Protein AF-A0A401U1T7-F1 (afdb_monomer_lite)

Structure (mmCIF, N/CA/C/O backbone):
data_AF-A0A401U1T7-F1
#
_entry.id   AF-A0A401U1T7-F1
#
loop_
_atom_site.group_PDB
_atom_site.id
_atom_site.type_symbol
_atom_site.label_atom_id
_atom_site.label_alt_id
_atom_site.label_comp_id
_atom_site.label_asym_id
_atom_site.label_entity_id
_atom_site.label_seq_id
_atom_site.pdbx_PDB_ins_code
_atom_site.Cartn_x
_atom_site.Cartn_y
_atom_site.Cartn_z
_atom_site.occupancy
_atom_site.B_iso_or_equiv
_atom_site.auth_seq_id
_atom_site.auth_comp_id
_atom_site.auth_asym_id
_atom_site.auth_atom_id
_atom_site.pdbx_PDB_model_num
ATOM 1 N N . ALA A 1 1 ? 11.554 -4.736 -46.447 1.00 39.72 1 ALA A N 1
ATOM 2 C CA . ALA A 1 1 ? 10.749 -5.007 -45.242 1.00 39.72 1 ALA A CA 1
ATOM 3 C C . ALA A 1 1 ? 10.686 -3.721 -44.433 1.00 39.72 1 ALA A C 1
ATOM 5 O O . ALA A 1 1 ? 11.718 -3.276 -43.951 1.00 39.72 1 ALA A O 1
ATOM 6 N N . SER A 1 2 ? 9.529 -3.062 -44.383 1.00 42.03 2 SER A N 1
ATOM 7 C CA . SER A 1 2 ? 9.304 -1.910 -43.506 1.00 42.03 2 SER A CA 1
ATOM 8 C C . SER A 1 2 ? 9.340 -2.408 -42.063 1.00 42.03 2 SER A C 1
ATOM 10 O O . SER A 1 2 ? 8.419 -3.098 -41.628 1.00 42.03 2 SER A O 1
ATOM 12 N N . GLY A 1 3 ? 10.445 -2.162 -41.360 1.00 44.44 3 GLY A N 1
ATOM 13 C CA . GLY A 1 3 ? 10.590 -2.550 -39.961 1.00 44.44 3 GLY A CA 1
ATOM 14 C C . GLY A 1 3 ? 9.550 -1.814 -39.127 1.00 44.44 3 GLY A C 1
ATOM 15 O O . GLY A 1 3 ? 9.583 -0.589 -39.051 1.00 44.44 3 GLY A O 1
ATOM 16 N N . SER A 1 4 ? 8.612 -2.551 -38.535 1.00 55.97 4 SER A N 1
ATOM 17 C CA . SER A 1 4 ? 7.766 -2.005 -37.479 1.00 55.97 4 SER A CA 1
ATOM 18 C C . SER A 1 4 ? 8.691 -1.542 -36.360 1.00 55.97 4 SER A C 1
ATOM 20 O O . SER A 1 4 ? 9.417 -2.358 -35.794 1.00 55.97 4 SER A O 1
ATOM 22 N N . VAL A 1 5 ? 8.701 -0.245 -36.053 1.00 54.03 5 VAL A N 1
ATOM 23 C CA . VAL A 1 5 ? 9.356 0.246 -34.840 1.00 54.03 5 VAL A CA 1
ATOM 24 C C . VAL A 1 5 ? 8.596 -0.389 -33.680 1.00 54.03 5 VAL A C 1
ATOM 26 O O . VAL A 1 5 ? 7.386 -0.203 -33.570 1.00 54.03 5 VAL A O 1
ATOM 29 N N . ALA A 1 6 ? 9.257 -1.215 -32.870 1.00 60.66 6 ALA A N 1
ATOM 30 C CA . ALA A 1 6 ? 8.616 -1.747 -31.678 1.00 60.66 6 ALA A CA 1
ATOM 31 C C . ALA A 1 6 ? 8.280 -0.569 -30.754 1.00 60.66 6 ALA A C 1
ATOM 33 O O . ALA A 1 6 ? 9.171 0.196 -30.381 1.00 60.66 6 ALA A O 1
ATOM 34 N N . CYS A 1 7 ? 7.003 -0.399 -30.404 1.00 68.38 7 CYS A N 1
ATOM 35 C CA . CYS A 1 7 ? 6.614 0.557 -29.374 1.00 68.38 7 CYS A CA 1
ATOM 36 C C . CYS A 1 7 ? 7.277 0.147 -28.053 1.00 68.38 7 CYS A C 1
ATOM 38 O O . CYS A 1 7 ? 7.037 -0.946 -27.540 1.00 68.38 7 CYS A O 1
ATOM 40 N N . GLN A 1 8 ? 8.129 1.020 -27.519 1.00 78.19 8 GLN A N 1
ATOM 41 C CA . GLN A 1 8 ? 8.752 0.849 -26.212 1.00 78.19 8 GLN A CA 1
ATOM 42 C C . GLN A 1 8 ? 7.917 1.586 -25.170 1.00 78.19 8 GLN A C 1
ATOM 44 O O . GLN A 1 8 ? 7.867 2.815 -25.154 1.00 78.19 8 GLN A O 1
ATOM 49 N N . THR A 1 9 ? 7.231 0.831 -24.319 1.00 83.00 9 THR A N 1
ATOM 50 C CA . THR A 1 9 ? 6.434 1.390 -23.225 1.00 83.00 9 THR A CA 1
ATOM 51 C C . THR A 1 9 ? 7.321 1.682 -22.019 1.00 83.00 9 THR A C 1
ATOM 53 O O . THR A 1 9 ? 8.221 0.911 -21.686 1.00 83.00 9 THR A O 1
ATOM 56 N N . ALA A 1 10 ? 7.048 2.786 -21.334 1.00 87.94 10 ALA A N 1
ATOM 57 C CA . ALA A 1 10 ? 7.596 3.064 -20.017 1.00 87.94 10 ALA A CA 1
ATOM 58 C C . ALA A 1 10 ? 6.481 3.576 -19.101 1.00 87.94 10 ALA A C 1
ATOM 60 O O . ALA A 1 10 ? 5.597 4.305 -19.552 1.00 87.94 10 ALA A O 1
ATOM 61 N N . ALA A 1 11 ? 6.539 3.213 -17.824 1.00 87.56 11 ALA A N 1
ATOM 62 C CA . ALA A 1 11 ? 5.667 3.742 -16.781 1.00 87.56 11 ALA A CA 1
ATOM 63 C C . ALA A 1 11 ? 6.527 4.178 -15.597 1.00 87.56 11 ALA A C 1
ATOM 65 O O . ALA A 1 11 ? 7.455 3.470 -15.204 1.00 87.56 11 ALA A O 1
ATOM 66 N N . TRP A 1 12 ? 6.244 5.356 -15.049 1.00 87.88 12 TRP A N 1
ATOM 67 C CA . TRP A 1 12 ? 7.051 5.990 -14.012 1.00 87.88 12 TRP A CA 1
ATOM 68 C C . TRP A 1 12 ? 6.165 6.666 -12.968 1.00 87.88 12 TRP A C 1
ATOM 70 O O . TRP A 1 12 ? 5.019 7.022 -13.242 1.00 87.88 12 TRP A O 1
ATOM 80 N N . VAL A 1 13 ? 6.701 6.841 -11.759 1.00 88.19 13 VAL A N 1
ATOM 81 C CA . VAL A 1 13 ? 6.004 7.549 -10.683 1.00 88.19 13 VAL A CA 1
ATOM 82 C C . VAL A 1 13 ? 6.068 9.047 -10.945 1.00 88.19 13 VAL A C 1
ATOM 84 O O . VAL A 1 13 ? 7.151 9.629 -10.996 1.00 88.19 13 VAL A O 1
ATOM 87 N N . ASN A 1 14 ? 4.909 9.693 -11.042 1.00 89.06 14 ASN A N 1
ATOM 88 C CA . ASN A 1 14 ? 4.842 11.146 -11.004 1.00 89.06 14 ASN A CA 1
ATOM 89 C C . ASN A 1 14 ? 4.906 11.630 -9.546 1.00 89.06 14 ASN A C 1
ATOM 91 O O . ASN A 1 14 ? 3.898 11.696 -8.846 1.00 89.06 14 ASN A O 1
ATOM 95 N N . TYR A 1 15 ? 6.108 11.971 -9.079 1.00 84.62 15 TYR A N 1
ATOM 96 C CA . TYR A 1 15 ? 6.330 12.419 -7.699 1.00 84.62 15 TYR A CA 1
ATOM 97 C C . TYR A 1 15 ? 5.539 13.681 -7.333 1.00 84.62 15 TYR A C 1
ATOM 99 O O . TYR A 1 15 ? 5.177 13.857 -6.174 1.00 84.62 15 TYR A O 1
ATOM 107 N N . ALA A 1 16 ? 5.233 14.543 -8.309 1.00 86.19 16 ALA A N 1
ATOM 108 C CA . ALA A 1 16 ? 4.499 15.784 -8.072 1.00 86.19 16 ALA A CA 1
ATOM 109 C C . ALA A 1 16 ? 3.016 15.556 -7.729 1.00 86.19 16 ALA A C 1
ATOM 111 O O . ALA A 1 16 ? 2.350 16.481 -7.272 1.00 86.19 16 ALA A O 1
ATOM 112 N N . THR A 1 17 ? 2.495 14.344 -7.942 1.00 82.38 17 THR A N 1
ATOM 113 C CA . THR A 1 17 ? 1.103 13.977 -7.638 1.00 82.38 17 THR A CA 1
ATOM 114 C C . THR A 1 17 ? 0.973 13.083 -6.405 1.00 82.38 17 THR A C 1
ATOM 116 O O . THR A 1 17 ? -0.106 12.558 -6.140 1.00 82.38 17 THR A O 1
ATOM 119 N N . PHE A 1 18 ? 2.055 12.882 -5.649 1.00 85.50 18 PHE A N 1
ATOM 120 C CA . PHE A 1 18 ? 2.010 12.184 -4.369 1.00 85.50 18 PHE A CA 1
ATOM 121 C C . PHE A 1 18 ? 1.842 13.202 -3.237 1.00 85.50 18 PHE A C 1
ATOM 123 O O . PHE A 1 18 ? 2.781 13.913 -2.889 1.00 85.50 18 PHE A O 1
ATOM 130 N N . PHE A 1 19 ? 0.632 13.293 -2.684 1.00 80.31 19 PHE A N 1
ATOM 131 C CA . PHE A 1 19 ? 0.277 14.364 -1.746 1.00 80.31 19 PHE A CA 1
ATOM 132 C C . PHE A 1 19 ? 0.271 13.941 -0.274 1.00 80.31 19 PHE A C 1
ATOM 134 O O . PHE A 1 19 ? 0.503 14.779 0.594 1.00 80.31 19 PHE A O 1
ATOM 141 N N . GLN A 1 20 ? -0.006 12.669 0.025 1.00 79.88 20 GLN A N 1
ATOM 142 C CA . GLN A 1 20 ? -0.175 12.193 1.399 1.00 79.88 20 GLN A CA 1
ATOM 143 C C . GLN A 1 20 ? 0.165 10.707 1.551 1.00 79.88 20 GLN A C 1
ATOM 145 O O . GLN A 1 20 ? 0.158 9.958 0.576 1.00 79.88 20 GLN A O 1
ATOM 150 N N . GLY A 1 21 ? 0.424 10.294 2.795 1.00 88.81 21 GLY A N 1
ATOM 151 C CA . GLY A 1 21 ? 0.787 8.923 3.151 1.00 88.81 21 GLY A CA 1
ATOM 152 C C . GLY A 1 21 ? 2.289 8.647 3.066 1.00 88.81 21 GLY A C 1
ATOM 153 O O . GLY A 1 21 ? 3.116 9.555 2.965 1.00 88.81 21 GLY A O 1
ATOM 154 N N . PHE A 1 22 ? 2.646 7.367 3.127 1.00 94.38 22 PHE A N 1
ATOM 155 C C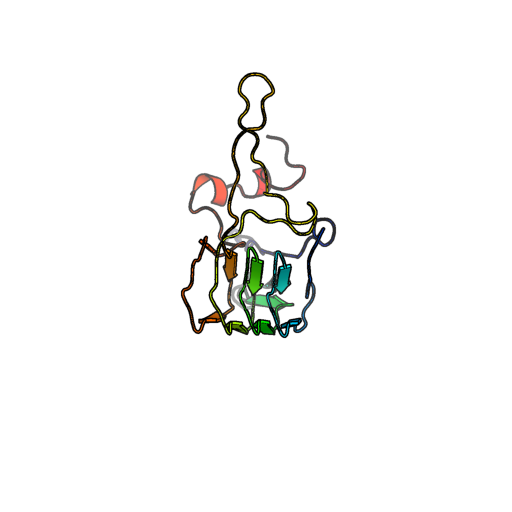A . PHE A 1 22 ? 4.033 6.903 3.070 1.00 94.38 22 PHE A CA 1
ATOM 156 C C . PHE A 1 22 ? 4.357 6.354 1.681 1.00 94.38 22 PHE A C 1
ATOM 158 O O . PHE A 1 22 ? 3.639 5.499 1.175 1.00 94.38 22 PHE A O 1
ATOM 165 N N . GLY A 1 23 ? 5.440 6.818 1.057 1.00 93.50 23 GLY A N 1
ATOM 166 C CA . GLY A 1 23 ? 5.802 6.425 -0.306 1.00 93.50 23 GLY A CA 1
ATOM 167 C C . GLY A 1 23 ? 7.214 5.851 -0.408 1.00 93.50 23 GLY A C 1
ATOM 168 O O . GLY A 1 23 ? 8.184 6.565 -0.168 1.00 93.50 23 GLY A O 1
ATOM 169 N N . ALA A 1 24 ? 7.347 4.599 -0.851 1.00 94.06 24 ALA A N 1
ATOM 170 C CA . ALA A 1 24 ? 8.613 4.000 -1.287 1.00 94.06 24 ALA A CA 1
ATOM 171 C C . ALA A 1 24 ? 8.790 4.186 -2.809 1.00 94.06 24 ALA A C 1
ATOM 173 O O . ALA A 1 24 ? 8.962 3.237 -3.570 1.00 94.06 24 ALA A O 1
ATOM 174 N N . LEU A 1 25 ? 8.703 5.439 -3.266 1.00 90.44 25 LEU A N 1
ATOM 175 C CA . LEU A 1 25 ? 8.459 5.838 -4.664 1.00 90.44 25 LEU A CA 1
ATOM 176 C C . LEU A 1 25 ? 9.639 5.628 -5.639 1.00 90.44 25 LEU A C 1
ATOM 178 O O . LEU A 1 25 ? 9.579 6.026 -6.801 1.00 90.44 25 LEU A O 1
ATOM 182 N N . GLY A 1 26 ? 10.732 5.042 -5.168 1.00 87.62 26 GLY A N 1
ATOM 183 C CA . GLY A 1 26 ? 11.867 4.596 -5.981 1.00 87.62 26 GLY A CA 1
ATOM 184 C C . GLY A 1 26 ? 12.392 3.233 -5.536 1.00 87.62 26 GLY A C 1
ATOM 185 O O . GLY A 1 26 ? 13.458 2.813 -5.977 1.00 87.62 26 GLY A O 1
ATOM 186 N N . GLY A 1 27 ? 11.657 2.553 -4.652 1.00 90.00 27 GLY A N 1
ATOM 187 C CA . GLY A 1 27 ? 12.105 1.360 -3.950 1.00 90.00 27 GLY A CA 1
ATOM 188 C C . GLY A 1 27 ? 12.235 1.582 -2.444 1.00 90.00 27 GLY A C 1
ATOM 189 O O . GLY A 1 27 ? 12.477 2.697 -1.981 1.00 90.00 27 GLY A O 1
ATOM 190 N N . GLY A 1 28 ? 12.098 0.501 -1.681 1.00 95.19 28 GLY A N 1
ATOM 191 C CA . GLY A 1 28 ? 12.276 0.490 -0.228 1.00 95.19 28 GLY A CA 1
ATOM 192 C C . GLY A 1 28 ? 11.110 -0.176 0.492 1.00 95.19 28 GLY A C 1
ATOM 193 O O . GLY A 1 28 ? 10.062 -0.419 -0.090 1.00 95.19 28 GLY A O 1
ATOM 194 N N . ASN A 1 29 ? 11.295 -0.494 1.770 1.00 97.62 29 ASN A N 1
ATOM 195 C CA . ASN A 1 29 ? 10.270 -1.171 2.562 1.00 97.62 29 ASN A CA 1
ATOM 196 C C . ASN A 1 29 ? 9.521 -0.171 3.442 1.00 97.62 29 ASN A C 1
ATOM 198 O O . ASN A 1 29 ? 10.117 0.782 3.944 1.00 97.62 29 ASN A O 1
ATOM 202 N N . ILE A 1 30 ? 8.241 -0.438 3.691 1.00 98.06 30 ILE A N 1
ATOM 203 C CA . ILE A 1 30 ? 7.428 0.322 4.643 1.00 98.06 30 ILE A CA 1
ATOM 204 C C . ILE A 1 30 ? 7.022 -0.610 5.781 1.00 98.06 30 ILE A C 1
ATOM 206 O O . ILE A 1 30 ? 6.458 -1.681 5.553 1.00 98.06 30 ILE A O 1
ATOM 210 N N . ALA A 1 31 ? 7.296 -0.188 7.014 1.00 98.12 31 ALA A N 1
ATOM 211 C CA . ALA A 1 31 ? 6.844 -0.861 8.223 1.00 98.12 31 ALA A CA 1
ATOM 212 C C . ALA A 1 31 ? 5.937 0.078 9.027 1.00 98.12 31 ALA A C 1
ATOM 214 O O . ALA A 1 31 ? 6.360 1.150 9.452 1.00 98.12 31 ALA A O 1
ATOM 215 N N . LEU A 1 32 ? 4.693 -0.343 9.232 1.00 96.88 32 LEU A N 1
ATOM 216 C CA . LEU A 1 32 ? 3.655 0.361 9.977 1.00 96.88 32 LEU A CA 1
ATOM 217 C C . LEU A 1 32 ? 3.264 -0.497 11.176 1.00 96.88 32 LEU A C 1
ATOM 219 O O . LEU A 1 32 ? 2.869 -1.652 11.015 1.00 96.88 32 LEU A O 1
ATOM 223 N N . SER A 1 33 ? 3.382 0.052 12.380 1.00 97.69 33 SER A N 1
ATOM 224 C CA . SER A 1 33 ? 3.057 -0.664 13.612 1.00 97.69 33 SER A CA 1
ATOM 225 C C . SER A 1 33 ? 2.339 0.257 14.586 1.00 97.69 33 SER A C 1
ATOM 227 O O . SER A 1 33 ? 2.839 1.336 14.899 1.00 97.69 33 SER A O 1
ATOM 229 N N . ALA A 1 34 ? 1.186 -0.183 15.080 1.00 97.56 34 ALA A N 1
ATOM 230 C CA . ALA A 1 34 ? 0.440 0.483 16.137 1.00 97.56 34 ALA A CA 1
ATOM 231 C C . ALA A 1 34 ? 0.006 -0.543 17.189 1.00 97.56 34 ALA A C 1
ATOM 233 O O . ALA A 1 34 ? -0.479 -1.622 16.853 1.00 97.56 34 ALA A O 1
ATOM 234 N N . GLY A 1 35 ? 0.148 -0.198 18.473 1.00 97.88 35 GLY A N 1
ATOM 235 C CA . GLY A 1 35 ? -0.346 -1.038 19.574 1.00 97.88 35 GLY A CA 1
ATOM 236 C C . GLY A 1 35 ? -1.876 -1.061 19.688 1.00 97.88 35 GLY A C 1
ATOM 237 O O . GLY A 1 35 ? -2.431 -1.995 20.258 1.00 97.88 35 GLY A O 1
ATOM 238 N N . ALA A 1 36 ? -2.543 -0.055 19.122 1.00 96.38 36 ALA A N 1
ATOM 239 C CA . ALA A 1 36 ? -3.993 0.073 19.048 1.00 96.38 36 ALA A CA 1
ATOM 240 C C . ALA A 1 36 ? -4.435 0.062 17.572 1.00 96.38 36 ALA A C 1
ATOM 242 O O . ALA A 1 36 ? -3.941 -0.755 16.790 1.00 96.38 36 ALA A O 1
ATOM 243 N N . ASP A 1 37 ? -5.357 0.945 17.201 1.00 95.69 37 ASP A N 1
ATOM 244 C CA . ASP A 1 37 ? -5.908 1.025 15.854 1.00 95.69 37 ASP A CA 1
ATOM 245 C C . ASP A 1 37 ? -4.955 1.751 14.886 1.00 95.69 37 ASP A C 1
ATOM 247 O O . ASP A 1 37 ? -4.250 2.689 15.266 1.00 95.69 37 ASP A O 1
ATOM 251 N N . ILE A 1 38 ? -4.964 1.337 13.617 1.00 95.00 38 ILE A N 1
ATOM 252 C CA . ILE A 1 38 ? -4.454 2.129 12.488 1.00 95.00 38 ILE A CA 1
ATOM 253 C C . ILE A 1 38 ? -5.668 2.733 11.789 1.00 95.00 38 ILE A C 1
ATOM 255 O O . ILE A 1 38 ? -6.587 1.998 11.429 1.00 95.00 38 ILE A O 1
ATOM 259 N N . ILE A 1 39 ? -5.677 4.055 11.607 1.00 91.69 39 ILE A N 1
ATOM 260 C CA . ILE A 1 39 ? -6.833 4.800 11.099 1.00 91.69 39 ILE A CA 1
ATOM 261 C C . ILE A 1 39 ? -6.375 5.738 9.986 1.00 91.69 39 ILE A C 1
ATOM 263 O O . ILE A 1 39 ? -5.514 6.578 10.236 1.00 91.69 39 ILE A O 1
ATOM 267 N N . ASP A 1 40 ? -6.968 5.603 8.799 1.00 89.06 40 ASP A N 1
ATOM 268 C CA . ASP A 1 40 ? -6.789 6.518 7.661 1.00 89.06 40 ASP A CA 1
ATOM 269 C C . ASP A 1 40 ? -5.320 6.705 7.252 1.00 89.06 40 ASP A C 1
ATOM 271 O O . ASP A 1 40 ? -4.803 7.812 7.102 1.00 89.06 40 ASP A O 1
ATOM 275 N N . VAL A 1 41 ? -4.605 5.581 7.144 1.00 91.81 41 VAL A N 1
ATOM 276 C CA . VAL A 1 41 ? -3.208 5.564 6.696 1.00 91.81 41 VAL A CA 1
ATOM 277 C C . VAL A 1 41 ? -3.112 4.990 5.293 1.00 91.81 41 VAL A C 1
ATOM 279 O O . VAL A 1 41 ? -3.516 3.846 5.075 1.00 91.81 41 VAL A O 1
ATOM 282 N N . GLY A 1 42 ? -2.490 5.763 4.403 1.00 93.56 42 GLY A N 1
ATOM 283 C CA . GLY A 1 42 ? -2.095 5.346 3.063 1.00 93.56 42 GLY A CA 1
ATOM 284 C C . GLY A 1 42 ? -0.610 4.982 2.977 1.00 93.56 42 GLY A C 1
ATOM 285 O O . GLY A 1 42 ? 0.246 5.696 3.518 1.00 93.56 42 GLY A O 1
ATOM 286 N N . ALA A 1 43 ? -0.274 3.891 2.286 1.00 96.31 43 ALA A N 1
ATOM 287 C CA . ALA A 1 43 ? 1.113 3.574 1.938 1.00 96.31 43 ALA A CA 1
ATOM 288 C C . ALA A 1 43 ? 1.255 3.023 0.515 1.00 96.31 43 ALA A C 1
ATOM 290 O O . ALA A 1 43 ? 0.489 2.168 0.081 1.00 96.31 43 ALA A O 1
ATOM 291 N N . SER A 1 44 ? 2.277 3.487 -0.200 1.00 95.88 44 SER A N 1
ATOM 292 C CA . SER A 1 44 ? 2.461 3.220 -1.621 1.00 95.88 44 SER A CA 1
ATOM 293 C C . SER A 1 44 ? 3.887 2.780 -1.933 1.00 95.88 44 SER A C 1
ATOM 295 O O . SER A 1 44 ? 4.852 3.510 -1.697 1.00 95.88 44 SER A O 1
ATOM 297 N N . LEU A 1 45 ? 4.018 1.569 -2.471 1.00 96.62 45 LEU A N 1
ATOM 298 C CA . LEU A 1 45 ? 5.272 0.959 -2.908 1.00 96.62 45 LEU A CA 1
ATOM 299 C C . LEU A 1 45 ? 5.167 0.613 -4.405 1.00 96.62 45 LEU A C 1
ATOM 301 O O . LEU A 1 45 ? 5.132 -0.570 -4.761 1.00 96.62 45 LEU A O 1
ATOM 305 N N . PRO A 1 46 ? 5.028 1.622 -5.288 1.00 94.25 46 PRO A N 1
ATOM 306 C CA . PRO A 1 46 ? 4.810 1.400 -6.711 1.00 94.25 46 PRO A CA 1
ATOM 307 C C . PRO A 1 46 ? 6.067 0.846 -7.380 1.00 94.25 46 PRO A C 1
ATOM 309 O O . PRO A 1 46 ? 7.192 1.047 -6.910 1.00 94.25 46 PRO A O 1
ATOM 312 N N . GLU A 1 47 ? 5.880 0.201 -8.524 1.00 93.06 47 GLU A N 1
ATOM 313 C CA . GLU A 1 47 ? 6.973 -0.097 -9.442 1.00 93.06 47 GLU A CA 1
ATOM 314 C C . GLU A 1 47 ? 6.961 0.831 -10.660 1.00 93.06 47 GLU A C 1
ATOM 316 O O . GLU A 1 47 ? 5.944 1.426 -11.019 1.00 93.06 47 GLU A O 1
ATOM 321 N N . THR A 1 48 ? 8.114 0.946 -11.307 1.00 92.19 48 THR A N 1
ATOM 322 C CA . THR A 1 48 ? 8.270 1.595 -12.609 1.00 92.19 48 THR A CA 1
ATOM 323 C C . THR A 1 48 ? 8.843 0.596 -13.599 1.00 92.19 48 THR A C 1
ATOM 325 O O . THR A 1 48 ? 9.509 -0.367 -13.211 1.00 92.19 48 THR A O 1
ATOM 328 N N . LEU A 1 49 ? 8.582 0.802 -14.888 1.00 92.25 49 LEU A N 1
ATOM 329 C CA . LEU A 1 49 ? 9.064 -0.087 -15.938 1.00 92.25 49 LEU A CA 1
ATOM 330 C C . LEU A 1 49 ? 9.561 0.686 -17.149 1.00 92.25 49 LEU A C 1
ATOM 332 O O . LEU A 1 49 ? 9.040 1.749 -17.488 1.00 92.25 49 LEU A O 1
ATOM 336 N N . VAL A 1 50 ? 10.543 0.104 -17.828 1.00 92.62 50 VAL A N 1
ATOM 337 C CA . VAL A 1 50 ? 11.015 0.536 -19.145 1.00 92.62 50 VAL A CA 1
ATOM 338 C C . VAL A 1 50 ? 11.180 -0.694 -20.029 1.00 92.62 50 VAL A C 1
ATOM 340 O O . VAL A 1 50 ? 11.862 -1.653 -19.657 1.00 92.62 50 VAL A O 1
ATOM 343 N N . VAL A 1 51 ? 10.577 -0.662 -21.215 1.00 90.75 51 VAL A N 1
ATOM 344 C CA . VAL A 1 51 ? 10.826 -1.641 -22.276 1.00 90.75 51 VAL A CA 1
ATOM 345 C C . VAL A 1 51 ? 12.000 -1.167 -23.127 1.00 90.75 51 VAL A C 1
ATOM 347 O O . VAL A 1 51 ? 11.939 -0.113 -23.751 1.00 90.75 51 VAL A O 1
ATOM 350 N N . GLY A 1 52 ? 13.071 -1.956 -23.163 1.00 89.12 52 GLY A N 1
ATOM 351 C CA . GLY A 1 52 ? 14.213 -1.757 -24.056 1.00 89.12 52 GLY A CA 1
ATOM 352 C C . GLY A 1 52 ? 14.270 -2.814 -25.161 1.00 89.12 52 GLY A C 1
ATOM 353 O O . GLY A 1 52 ? 13.586 -3.834 -25.095 1.00 89.12 52 GLY A O 1
ATOM 354 N N . GLY A 1 53 ? 15.118 -2.596 -26.168 1.00 87.31 53 GLY A N 1
ATOM 355 C CA . GLY A 1 53 ? 15.279 -3.521 -27.298 1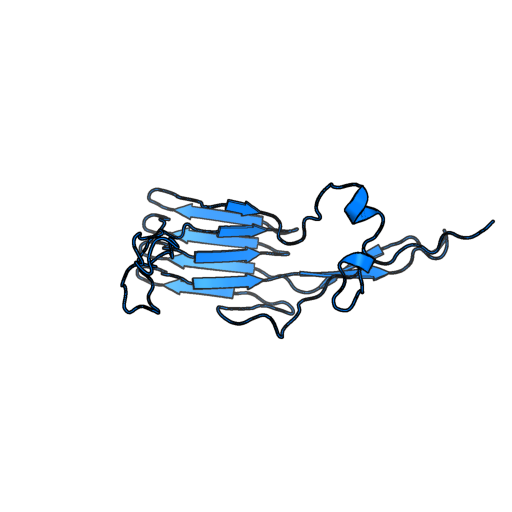.00 87.31 53 GLY A CA 1
ATOM 356 C C . GLY A 1 53 ? 14.088 -3.524 -28.263 1.00 87.31 53 GLY A C 1
ATOM 357 O O . GLY A 1 53 ? 13.350 -2.549 -28.356 1.00 87.31 53 GLY A O 1
ATOM 358 N N . GLY A 1 54 ? 13.921 -4.596 -29.032 1.00 85.00 54 GLY A N 1
ATOM 359 C CA . GLY A 1 54 ? 12.824 -4.774 -29.991 1.00 85.00 54 GLY A CA 1
ATOM 360 C C . GLY A 1 54 ? 13.031 -4.129 -31.365 1.00 85.00 54 GLY A C 1
ATOM 361 O O . GLY A 1 54 ? 12.164 -4.245 -32.224 1.00 85.00 54 GLY A O 1
ATOM 362 N N . PHE A 1 55 ? 14.177 -3.488 -31.612 1.00 81.38 55 PHE A N 1
ATOM 363 C CA . PHE A 1 55 ? 14.485 -2.884 -32.918 1.00 81.38 55 PHE A CA 1
ATOM 364 C C . PHE A 1 55 ? 15.018 -3.885 -33.953 1.00 81.38 55 PHE A C 1
ATOM 366 O O . PHE A 1 55 ? 15.022 -3.597 -35.148 1.00 81.38 55 PHE A O 1
ATOM 373 N N . THR A 1 56 ? 15.488 -5.054 -33.510 1.00 82.44 56 THR A N 1
ATOM 374 C CA . THR A 1 56 ? 15.989 -6.132 -34.372 1.00 82.44 56 THR A CA 1
ATOM 375 C C . THR A 1 56 ? 15.598 -7.490 -33.794 1.00 82.44 56 THR A C 1
ATOM 377 O O . THR A 1 56 ? 15.382 -7.618 -32.591 1.00 82.44 56 THR A O 1
ATOM 380 N N . SER A 1 57 ? 15.554 -8.535 -34.627 1.00 81.56 57 SER A N 1
ATOM 381 C CA . SER A 1 57 ? 15.318 -9.909 -34.152 1.00 81.56 57 SER A CA 1
ATOM 382 C C . SER A 1 57 ? 16.419 -10.412 -33.211 1.00 81.56 57 SER A C 1
ATOM 384 O O . SER A 1 57 ? 16.149 -11.212 -32.322 1.00 81.56 57 SER A O 1
ATOM 386 N N . ALA A 1 58 ? 17.650 -9.919 -33.382 1.00 88.06 58 ALA A N 1
ATOM 387 C CA . ALA A 1 58 ? 18.790 -10.244 -32.527 1.00 88.06 58 ALA A CA 1
ATOM 388 C C . ALA A 1 58 ? 18.733 -9.557 -31.148 1.00 88.06 58 ALA A C 1
ATOM 390 O O . ALA A 1 58 ? 19.466 -9.951 -30.244 1.00 88.06 58 ALA A O 1
ATOM 391 N N . ASN A 1 59 ? 17.879 -8.542 -30.978 1.00 84.44 59 ASN A N 1
ATOM 392 C CA . ASN A 1 59 ? 17.678 -7.826 -29.723 1.00 84.44 59 ASN A CA 1
ATOM 393 C C . ASN A 1 59 ? 16.175 -7.753 -29.405 1.00 84.44 59 ASN A C 1
ATOM 395 O O . ASN A 1 59 ? 15.558 -6.711 -29.647 1.00 84.44 59 ASN A O 1
ATOM 399 N N . PRO A 1 60 ? 15.564 -8.850 -28.923 1.00 85.31 60 PRO A N 1
ATOM 400 C CA . PRO A 1 60 ? 14.137 -8.885 -28.625 1.00 85.31 60 PRO A CA 1
ATOM 401 C C . PRO A 1 60 ? 13.762 -7.882 -27.519 1.00 85.31 60 PRO A C 1
ATOM 403 O O . PRO A 1 60 ? 14.616 -7.500 -26.714 1.00 85.31 60 PRO A O 1
ATOM 406 N N . PRO A 1 61 ? 12.494 -7.436 -27.464 1.00 88.50 61 PRO A N 1
ATOM 407 C CA . PRO A 1 61 ? 12.044 -6.511 -26.431 1.00 88.50 61 PRO A CA 1
ATOM 408 C C . PRO A 1 61 ? 12.175 -7.142 -25.038 1.00 88.50 61 PRO A C 1
ATOM 410 O O . PRO A 1 61 ? 11.817 -8.303 -24.831 1.00 88.50 61 PRO A O 1
ATOM 413 N N . LYS A 1 62 ? 12.672 -6.364 -24.075 1.00 90.00 62 LYS A N 1
ATOM 414 C CA . LYS A 1 62 ? 12.854 -6.774 -22.679 1.00 90.00 62 LYS A CA 1
ATOM 415 C C . LYS A 1 62 ? 12.327 -5.697 -21.741 1.00 90.00 62 LYS A C 1
ATOM 417 O O . LYS A 1 62 ? 12.721 -4.536 -21.842 1.00 90.00 62 LYS A O 1
ATOM 422 N N . ILE A 1 63 ? 11.495 -6.106 -20.788 1.00 91.00 63 ILE A N 1
ATOM 423 C CA . ILE A 1 63 ? 11.005 -5.233 -19.720 1.00 91.00 63 ILE A CA 1
ATOM 424 C C . ILE A 1 63 ? 12.023 -5.217 -18.577 1.00 91.00 63 ILE A C 1
ATOM 426 O O . ILE A 1 63 ? 12.524 -6.265 -18.162 1.00 91.00 63 ILE A O 1
ATOM 430 N N . THR A 1 64 ? 12.339 -4.024 -18.081 1.00 93.31 64 THR A N 1
ATOM 431 C CA . THR A 1 64 ? 13.128 -3.817 -16.863 1.00 93.31 64 THR A CA 1
ATOM 432 C C . THR A 1 64 ? 12.275 -3.069 -15.854 1.00 93.31 64 THR A C 1
ATOM 434 O O . THR A 1 64 ? 11.714 -2.029 -16.193 1.00 93.31 64 THR A O 1
ATOM 437 N N . TYR A 1 65 ? 12.198 -3.598 -14.636 1.00 92.50 65 TYR A N 1
ATOM 438 C CA . TYR A 1 65 ? 11.416 -3.028 -13.544 1.00 92.50 65 TYR A CA 1
ATOM 439 C C . TYR A 1 65 ? 12.322 -2.390 -12.493 1.00 92.50 65 TYR A C 1
ATOM 441 O O . TYR A 1 65 ? 13.421 -2.886 -12.232 1.00 92.50 65 TYR A O 1
ATOM 449 N N . PHE A 1 66 ? 11.837 -1.322 -11.865 1.00 93.19 66 PHE A N 1
ATOM 450 C CA . PHE A 1 66 ? 12.479 -0.646 -10.741 1.00 93.19 66 PHE A CA 1
ATOM 451 C C . PHE A 1 66 ? 11.455 -0.345 -9.643 1.00 93.19 66 PHE A C 1
ATOM 453 O O . PHE A 1 66 ? 10.247 -0.354 -9.874 1.00 93.19 66 PHE A O 1
ATOM 460 N N . GLY A 1 67 ? 11.944 -0.041 -8.442 1.00 92.81 67 GLY A N 1
ATOM 461 C CA . GLY A 1 67 ? 11.095 0.291 -7.303 1.00 92.81 67 GLY A CA 1
ATOM 462 C C . GLY A 1 67 ? 10.508 -0.932 -6.600 1.00 92.81 67 GLY A C 1
ATOM 463 O O . GLY A 1 67 ? 11.185 -1.951 -6.447 1.00 92.81 67 GLY A O 1
ATOM 464 N N . GLY A 1 68 ? 9.267 -0.804 -6.129 1.00 93.81 68 GLY A N 1
ATOM 465 C CA . GLY A 1 68 ? 8.603 -1.793 -5.284 1.00 93.81 68 GLY A CA 1
ATOM 466 C C . GLY A 1 68 ? 9.171 -1.865 -3.863 1.00 93.81 68 GLY A C 1
ATOM 467 O O . GLY A 1 68 ? 9.841 -0.954 -3.376 1.00 93.81 68 GLY A O 1
ATOM 468 N N . GLY A 1 69 ? 8.901 -2.977 -3.189 1.00 96.69 69 GLY A N 1
ATOM 469 C CA . GLY A 1 69 ? 9.374 -3.261 -1.842 1.00 96.69 69 GLY A CA 1
ATOM 470 C C . GLY A 1 69 ? 8.379 -4.077 -1.030 1.00 96.69 69 GLY A C 1
ATOM 471 O O . GLY A 1 69 ? 7.328 -4.493 -1.516 1.00 96.69 69 GLY A O 1
ATOM 472 N N . ASN A 1 70 ? 8.727 -4.315 0.231 1.00 98.06 70 ASN A N 1
ATOM 473 C CA . ASN A 1 70 ? 7.881 -5.054 1.154 1.00 98.06 70 ASN A CA 1
ATOM 474 C C . ASN A 1 70 ? 7.131 -4.106 2.089 1.00 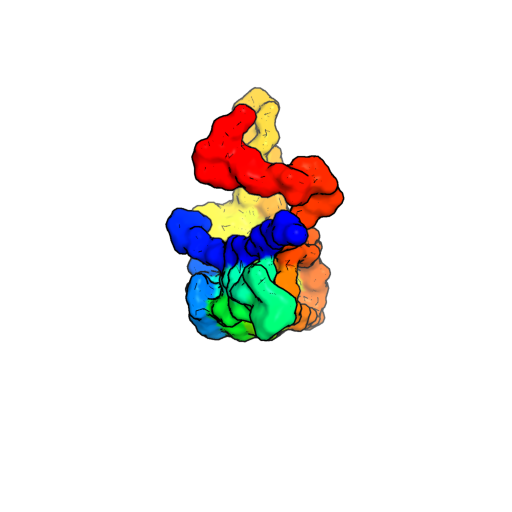98.06 70 ASN A C 1
ATOM 476 O O . ASN A 1 70 ? 7.718 -3.210 2.702 1.00 98.06 70 ASN A O 1
ATOM 480 N N . LEU A 1 71 ? 5.834 -4.356 2.231 1.00 98.44 71 LEU A N 1
ATOM 481 C CA . LEU A 1 71 ? 4.957 -3.676 3.171 1.00 98.44 71 LEU A CA 1
ATOM 482 C C . LEU A 1 71 ? 4.704 -4.597 4.370 1.00 98.44 71 LEU A C 1
ATOM 484 O O . LEU A 1 71 ? 4.256 -5.727 4.207 1.00 98.44 71 LEU A O 1
ATOM 488 N N . SER A 1 72 ? 4.949 -4.111 5.583 1.00 98.50 72 SER A N 1
ATOM 489 C CA . SER A 1 72 ? 4.606 -4.805 6.826 1.00 98.50 72 SER A CA 1
ATOM 490 C C . SER A 1 72 ? 3.711 -3.915 7.675 1.00 98.50 72 SER A C 1
ATOM 492 O O . SER A 1 72 ? 4.168 -2.897 8.185 1.00 98.50 72 SER A O 1
ATOM 494 N N . VAL A 1 73 ? 2.456 -4.310 7.866 1.00 98.56 73 VAL A N 1
ATOM 495 C CA . VAL A 1 73 ? 1.471 -3.577 8.670 1.00 98.56 73 VAL A CA 1
ATOM 496 C C . VAL A 1 73 ? 1.050 -4.435 9.855 1.00 98.56 73 VAL A C 1
ATOM 498 O O . VAL A 1 73 ? 0.637 -5.581 9.685 1.00 98.56 73 VAL A O 1
ATOM 501 N N . THR A 1 74 ? 1.148 -3.885 11.062 1.00 98.69 74 THR A N 1
ATOM 502 C CA . THR A 1 74 ? 0.667 -4.515 12.296 1.00 98.69 74 THR A CA 1
ATOM 503 C C . THR A 1 74 ? -0.194 -3.533 13.083 1.00 98.69 74 THR A C 1
ATOM 505 O O . THR A 1 74 ? 0.314 -2.543 13.599 1.00 98.69 74 THR A O 1
ATOM 508 N N . ALA A 1 75 ? -1.488 -3.823 13.200 1.00 98.38 75 ALA A N 1
ATOM 509 C CA . ALA A 1 75 ? -2.397 -3.123 14.105 1.00 98.38 75 ALA A CA 1
ATOM 510 C C . ALA A 1 75 ? -2.725 -4.039 15.289 1.00 98.38 75 ALA A C 1
ATOM 512 O O . ALA A 1 75 ? -3.187 -5.165 15.089 1.00 98.38 75 ALA A O 1
ATOM 513 N N . GLY A 1 76 ? -2.484 -3.583 16.518 1.00 98.50 76 GLY A N 1
ATOM 514 C CA . GLY A 1 76 ? -2.872 -4.314 17.727 1.00 98.50 76 GLY A CA 1
ATOM 515 C C . GLY A 1 76 ? -4.390 -4.351 17.922 1.00 98.50 76 GLY A C 1
ATOM 516 O O . GLY A 1 76 ? -4.924 -5.358 18.385 1.00 98.50 76 GLY A O 1
ATOM 517 N N . GLY A 1 77 ? -5.077 -3.286 17.506 1.00 98.12 77 GLY A N 1
ATOM 518 C CA . GLY A 1 77 ? -6.530 -3.180 17.419 1.00 98.12 77 GLY A CA 1
ATOM 519 C C . GLY A 1 77 ? -7.030 -3.363 15.986 1.00 98.12 77 GLY A C 1
ATOM 520 O O . GLY A 1 77 ? -6.667 -4.321 15.301 1.00 98.12 77 GLY A O 1
ATOM 521 N N . ASN A 1 78 ? -7.887 -2.455 15.537 1.00 97.31 78 ASN A N 1
ATOM 522 C CA . ASN A 1 78 ? -8.528 -2.460 14.228 1.00 97.31 78 ASN A CA 1
ATOM 523 C C . ASN A 1 78 ? -7.683 -1.762 13.153 1.00 97.31 78 ASN A C 1
ATOM 525 O O . ASN A 1 78 ? -6.827 -0.925 13.438 1.00 97.31 78 ASN A O 1
ATOM 529 N N . LEU A 1 79 ? -7.969 -2.085 11.893 1.00 97.12 79 LEU A N 1
ATOM 530 C CA . LEU A 1 79 ? -7.496 -1.339 10.729 1.00 97.12 79 LEU A CA 1
ATOM 531 C C . LEU A 1 79 ? -8.699 -0.652 10.078 1.00 97.12 79 LEU A C 1
ATOM 533 O O . LEU A 1 79 ? -9.616 -1.331 9.608 1.00 97.12 79 LEU A O 1
ATOM 537 N N . LEU A 1 80 ? -8.696 0.679 10.080 1.00 94.12 80 LEU A N 1
ATOM 538 C CA . LEU A 1 80 ? -9.836 1.514 9.722 1.00 94.12 80 LEU A CA 1
ATOM 539 C C . LEU A 1 80 ? -9.487 2.433 8.542 1.00 94.12 80 LEU A C 1
ATOM 541 O O . LEU A 1 80 ? -8.551 3.219 8.637 1.00 94.12 80 LEU A O 1
ATOM 545 N N . SER A 1 81 ? -10.262 2.358 7.457 1.00 89.06 81 SER A N 1
ATOM 546 C CA . SER A 1 81 ? -10.196 3.290 6.311 1.00 89.06 81 SER A CA 1
ATOM 547 C C . SER A 1 81 ? -8.805 3.519 5.697 1.00 89.06 81 SER A C 1
ATOM 549 O O . SER A 1 81 ? -8.436 4.651 5.437 1.00 89.06 81 SER A O 1
ATOM 551 N N . SER A 1 82 ? -8.021 2.466 5.459 1.00 92.88 82 SER A N 1
ATOM 552 C CA . SER A 1 82 ? -6.671 2.581 4.875 1.00 92.88 82 SER A CA 1
ATOM 553 C C . SER A 1 82 ? -6.615 2.267 3.378 1.00 92.88 82 SER A C 1
ATOM 555 O O . SER A 1 82 ? -7.494 1.593 2.838 1.00 92.88 82 SER A O 1
ATOM 557 N N . ASP A 1 83 ? -5.529 2.672 2.725 1.00 94.25 83 ASP A N 1
ATOM 558 C CA . ASP A 1 83 ? -5.204 2.305 1.347 1.00 94.25 83 ASP A CA 1
ATOM 559 C C . ASP A 1 83 ? -3.744 1.849 1.217 1.00 94.25 83 ASP A C 1
ATOM 561 O O . ASP A 1 83 ? -2.817 2.483 1.720 1.00 94.25 83 ASP A O 1
ATOM 565 N N . PHE A 1 84 ? -3.519 0.712 0.558 1.00 97.44 84 PHE A N 1
ATOM 566 C CA . PHE A 1 84 ? -2.173 0.166 0.387 1.00 97.44 84 PHE A CA 1
ATOM 567 C C . PHE A 1 84 ? -1.911 -0.251 -1.054 1.00 97.44 84 PHE A C 1
ATOM 569 O O . PHE A 1 84 ? -2.611 -1.113 -1.580 1.00 97.44 84 PHE A O 1
ATOM 576 N N . LEU A 1 85 ? -0.859 0.305 -1.659 1.00 96.12 85 LEU A N 1
ATOM 577 C CA . LEU A 1 85 ? -0.324 -0.130 -2.948 1.00 96.12 85 LEU A CA 1
ATOM 578 C C . LEU A 1 85 ? 0.961 -0.936 -2.751 1.00 96.12 85 LEU A C 1
ATOM 580 O O . LEU A 1 85 ? 1.960 -0.411 -2.259 1.00 96.12 85 LEU A O 1
ATOM 584 N N . VAL A 1 86 ? 0.958 -2.186 -3.214 1.00 97.69 86 VAL A N 1
ATOM 585 C CA . VAL A 1 86 ? 2.162 -3.005 -3.404 1.00 97.69 86 VAL A CA 1
ATOM 586 C C . VAL A 1 86 ? 2.318 -3.290 -4.896 1.00 97.69 86 VAL A C 1
ATOM 588 O O . VAL A 1 86 ? 1.654 -4.170 -5.441 1.00 97.69 86 VAL A O 1
ATOM 591 N N . GLY A 1 87 ? 3.191 -2.529 -5.558 1.00 95.62 87 GLY A N 1
ATOM 592 C CA . GLY A 1 87 ? 3.476 -2.699 -6.981 1.00 95.62 87 GLY A CA 1
ATOM 593 C C . GLY A 1 87 ? 4.235 -3.995 -7.240 1.00 95.62 87 GLY A C 1
ATOM 594 O O . GLY A 1 87 ? 3.710 -4.915 -7.847 1.00 95.62 87 GLY A O 1
ATOM 595 N N . ARG A 1 88 ? 5.443 -4.116 -6.685 1.00 94.81 88 ARG A N 1
ATOM 596 C CA . ARG A 1 88 ? 6.258 -5.339 -6.730 1.00 94.81 88 ARG A CA 1
ATOM 597 C C . ARG A 1 88 ? 6.805 -5.650 -5.346 1.00 94.81 88 ARG A C 1
ATOM 599 O O . ARG A 1 88 ? 7.292 -4.747 -4.675 1.00 94.81 88 ARG A O 1
ATOM 606 N N . GLY A 1 89 ? 6.773 -6.919 -4.942 1.00 96.12 89 GLY A N 1
ATOM 607 C CA . GLY A 1 89 ? 7.190 -7.371 -3.610 1.00 96.12 89 GLY A CA 1
ATOM 608 C C . GLY A 1 89 ? 6.034 -7.991 -2.826 1.00 96.12 89 GLY A C 1
ATOM 609 O O . GLY A 1 89 ? 5.074 -8.484 -3.421 1.00 96.12 89 GLY A O 1
ATOM 610 N N . ALA A 1 90 ? 6.137 -7.997 -1.496 1.00 97.75 90 ALA A N 1
ATOM 611 C CA . ALA A 1 90 ? 5.140 -8.611 -0.623 1.00 97.75 90 ALA A CA 1
ATOM 612 C C . ALA A 1 90 ? 4.592 -7.631 0.422 1.00 97.75 90 ALA A C 1
ATOM 614 O O . ALA A 1 90 ? 5.338 -7.011 1.179 1.00 97.75 90 ALA A O 1
ATOM 615 N N . GLY A 1 91 ? 3.269 -7.545 0.501 1.00 98.25 91 GLY A N 1
ATOM 616 C CA . GLY A 1 91 ? 2.524 -6.904 1.569 1.00 98.25 91 GLY A CA 1
ATOM 617 C C . GLY A 1 91 ? 2.031 -7.921 2.586 1.00 98.25 91 GLY A C 1
ATOM 618 O O . GLY A 1 91 ? 1.431 -8.936 2.240 1.00 98.25 91 GLY A O 1
ATOM 619 N N . LEU A 1 92 ? 2.268 -7.639 3.858 1.00 98.62 92 LEU A N 1
ATOM 620 C CA . LEU A 1 92 ? 1.871 -8.479 4.972 1.00 98.62 92 LEU A CA 1
ATOM 621 C C . LEU A 1 92 ? 1.162 -7.630 6.016 1.00 98.62 92 LEU A C 1
ATOM 623 O O . LEU A 1 92 ? 1.783 -6.810 6.688 1.00 98.62 92 LEU A O 1
ATOM 627 N N . ILE A 1 93 ? -0.142 -7.843 6.150 1.00 98.56 93 ILE A N 1
ATOM 628 C CA . ILE A 1 93 ? -1.014 -7.064 7.022 1.00 98.56 93 ILE A CA 1
ATOM 629 C C . ILE A 1 93 ? -1.569 -7.987 8.104 1.00 98.56 93 ILE A C 1
ATOM 631 O O . ILE A 1 93 ? -2.232 -8.986 7.813 1.00 98.56 93 ILE A O 1
ATOM 635 N N . ARG A 1 94 ? -1.287 -7.650 9.363 1.00 98.75 94 ARG A N 1
ATOM 636 C CA . ARG A 1 94 ? -1.770 -8.355 10.553 1.00 98.75 94 ARG A CA 1
ATOM 637 C C . ARG A 1 94 ? -2.573 -7.412 11.430 1.00 98.75 94 ARG A C 1
ATOM 639 O O . ARG A 1 94 ? -2.072 -6.370 11.843 1.00 98.75 94 ARG A O 1
ATOM 646 N N . VAL A 1 95 ? -3.798 -7.810 11.741 1.00 98.69 95 VAL A N 1
ATOM 647 C CA . VAL A 1 95 ? -4.739 -6.999 12.515 1.00 98.69 95 VAL A CA 1
ATOM 648 C C . VAL A 1 95 ? -5.234 -7.803 13.715 1.00 98.69 95 VAL A C 1
ATOM 650 O O . VAL A 1 95 ? -5.746 -8.915 13.569 1.00 98.69 95 VAL A O 1
ATOM 653 N N . GLY A 1 96 ? -5.047 -7.262 14.917 1.00 98.62 96 GLY A N 1
ATOM 654 C CA . GLY A 1 96 ? -5.468 -7.888 16.170 1.00 98.62 96 GLY A CA 1
ATOM 655 C C . GLY A 1 96 ? -6.981 -7.838 16.396 1.00 98.62 96 GLY A C 1
ATOM 656 O O . GLY A 1 96 ? -7.520 -8.717 17.062 1.00 98.62 96 GLY A O 1
ATOM 657 N N . GLY A 1 97 ? -7.662 -6.855 15.810 1.00 98.12 97 GLY A N 1
ATOM 658 C CA . GLY A 1 97 ? -9.113 -6.693 15.774 1.00 98.12 97 GLY A CA 1
ATOM 659 C C . GLY A 1 97 ? -9.699 -7.020 14.399 1.00 98.12 97 GLY A C 1
ATOM 660 O O . GLY A 1 97 ? -9.369 -8.047 13.801 1.00 98.12 97 GLY A O 1
ATOM 661 N N . SER A 1 98 ? -10.580 -6.150 13.905 1.00 98.19 98 SER A N 1
ATOM 662 C CA . SER A 1 98 ? -11.216 -6.257 12.585 1.00 98.19 98 SER A CA 1
ATOM 663 C C . SER A 1 98 ? -10.650 -5.242 11.585 1.00 98.19 98 SER A C 1
ATOM 665 O O . SER A 1 98 ? -10.130 -4.194 11.965 1.00 98.19 98 SER A O 1
ATOM 667 N N . VAL A 1 99 ? -10.799 -5.534 10.293 1.00 97.62 99 VAL A N 1
ATOM 668 C CA . VAL A 1 99 ? -10.663 -4.542 9.217 1.00 97.62 99 VAL A CA 1
ATOM 669 C C . VAL A 1 99 ? -12.047 -4.013 8.886 1.00 97.62 99 VAL A C 1
ATOM 671 O O . VAL A 1 99 ? -12.926 -4.791 8.503 1.00 97.62 99 VAL A O 1
ATOM 674 N N . GLN A 1 100 ? -12.256 -2.712 9.049 1.00 95.12 100 GLN A N 1
ATOM 675 C CA . GLN A 1 100 ? -13.580 -2.109 8.929 1.00 95.12 100 GLN A CA 1
ATOM 676 C C . GLN A 1 100 ? -13.518 -0.769 8.208 1.00 95.12 100 GLN A C 1
ATOM 678 O O . GLN A 1 100 ? -12.540 -0.029 8.298 1.00 95.12 100 GLN A O 1
ATOM 683 N N . ALA A 1 101 ? -14.598 -0.453 7.503 1.00 89.94 101 ALA A N 1
ATOM 684 C CA . ALA A 1 101 ? -14.797 0.889 6.995 1.00 89.94 101 ALA A CA 1
ATOM 685 C C . ALA A 1 101 ? -15.184 1.812 8.155 1.00 89.94 101 ALA A C 1
ATOM 687 O O . ALA A 1 101 ? -16.036 1.445 8.969 1.00 89.94 101 ALA A O 1
ATOM 688 N N . THR A 1 102 ? -14.605 3.008 8.226 1.00 84.31 102 THR A N 1
ATOM 689 C CA . THR A 1 102 ? -15.075 4.043 9.150 1.00 84.31 102 THR A CA 1
ATOM 690 C C . THR A 1 102 ? -15.434 5.304 8.391 1.00 84.31 102 THR A C 1
ATOM 692 O O . THR A 1 102 ? -14.801 5.669 7.399 1.00 84.31 102 THR A O 1
ATOM 695 N N . SER A 1 103 ? -16.483 5.978 8.854 1.00 75.38 103 SER A N 1
ATOM 696 C CA . SER A 1 103 ? -16.738 7.348 8.435 1.00 75.38 103 SER A CA 1
ATOM 697 C C . SER A 1 103 ? -15.818 8.323 9.166 1.00 75.38 103 SER A C 1
ATOM 699 O O . SER A 1 103 ? -15.668 9.438 8.703 1.00 75.38 103 SER A O 1
ATOM 701 N N . SER A 1 104 ? -15.223 7.948 10.302 1.00 69.88 104 SER A N 1
ATOM 702 C CA . SER A 1 104 ? -14.382 8.839 11.107 1.00 69.88 104 SER A CA 1
ATOM 703 C C . SER A 1 104 ? -13.079 9.171 10.383 1.00 69.88 104 SER A C 1
ATOM 705 O O . SER A 1 104 ? -12.313 8.270 10.051 1.00 69.88 104 SER A O 1
ATOM 707 N N . ASN A 1 105 ? -12.829 10.460 10.155 1.00 65.81 105 ASN A N 1
ATOM 708 C CA . ASN A 1 105 ? -11.591 10.939 9.554 1.00 65.81 105 ASN A CA 1
ATOM 709 C C . ASN A 1 105 ? -10.747 11.678 10.617 1.00 65.81 105 ASN A C 1
ATOM 711 O O . ASN A 1 105 ? -11.228 12.668 11.185 1.00 65.81 105 ASN A O 1
ATOM 715 N N . PRO A 1 106 ? -9.499 11.257 10.900 1.00 63.09 106 PRO A N 1
ATOM 716 C CA . PRO A 1 106 ? -8.628 11.940 11.858 1.00 63.09 106 PRO A CA 1
ATOM 717 C C . PRO A 1 106 ? -8.276 13.381 11.446 1.00 63.09 106 PRO A C 1
ATOM 719 O O . PRO A 1 106 ? -8.120 14.234 12.318 1.00 63.09 106 PRO A O 1
ATOM 722 N N . LEU A 1 107 ? -8.247 13.699 10.147 1.00 61.59 107 LEU A N 1
ATOM 723 C CA . LEU A 1 107 ? -8.100 15.067 9.627 1.00 61.59 107 LEU A CA 1
ATOM 724 C C . LEU A 1 107 ? -9.339 15.937 9.890 1.00 61.59 107 LEU A C 1
ATOM 726 O O . LEU A 1 107 ? -9.244 17.161 9.865 1.00 61.59 107 LEU A O 1
ATOM 730 N N . ASN A 1 108 ? -10.488 15.323 10.190 1.00 61.31 108 ASN A N 1
ATOM 731 C CA . ASN A 1 108 ? -11.717 16.005 10.595 1.00 61.31 108 ASN A CA 1
ATOM 732 C C . ASN A 1 108 ? -11.995 15.851 12.102 1.00 61.31 108 ASN A C 1
ATOM 734 O O . ASN A 1 108 ? -13.146 15.795 12.527 1.00 61.31 108 ASN A O 1
ATOM 738 N N . GLN A 1 109 ? -10.951 15.728 12.930 1.00 68.94 109 GLN A N 1
ATOM 739 C CA . GLN A 1 109 ? -11.080 15.550 14.386 1.00 68.94 109 GLN A CA 1
ATOM 740 C C . GLN A 1 109 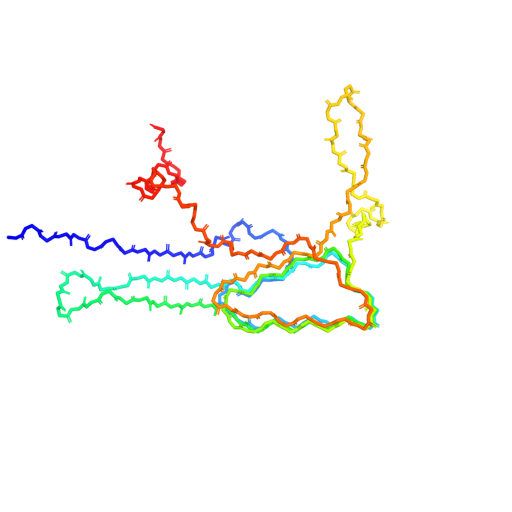? -11.951 14.338 14.779 1.00 68.94 109 GLN A C 1
ATOM 742 O O . GLN A 1 109 ? -12.645 14.354 15.794 1.00 68.94 109 GLN A O 1
ATOM 747 N N . GLY A 1 110 ? -11.955 13.291 13.950 1.00 62.84 110 GLY A N 1
ATOM 748 C CA . GLY A 1 110 ? -12.769 12.093 14.147 1.00 62.84 110 GLY A CA 1
ATOM 749 C C . GLY A 1 110 ? -14.231 12.232 13.708 1.00 62.84 110 GLY A C 1
ATOM 750 O O . GLY A 1 110 ? -15.000 11.274 13.838 1.00 62.84 110 GLY A O 1
ATOM 751 N N . LEU A 1 111 ? -14.635 13.379 13.160 1.00 62.06 111 LEU A N 1
ATOM 752 C CA . LEU A 1 111 ? -15.964 13.552 12.584 1.00 62.06 111 LEU A CA 1
ATOM 753 C C . LEU A 1 111 ? -16.114 12.745 11.280 1.00 62.06 111 LEU A C 1
ATOM 755 O O . LEU A 1 111 ? -15.120 12.448 10.608 1.00 62.06 111 LEU A O 1
ATOM 759 N N . PRO A 1 112 ? -17.355 12.395 10.898 1.00 61.25 112 PRO A N 1
ATOM 760 C CA . PRO A 1 112 ? -17.615 11.672 9.667 1.00 61.25 112 PRO A CA 1
ATOM 761 C C . PRO A 1 112 ? -17.121 12.402 8.406 1.00 61.25 112 PRO A C 1
ATOM 763 O O . PRO A 1 112 ? -17.320 13.612 8.274 1.00 61.25 112 PRO A O 1
ATOM 766 N N . THR A 1 113 ? -16.573 11.669 7.434 1.00 65.56 113 THR A N 1
ATOM 767 C CA . THR A 1 113 ? -16.442 12.116 6.045 1.00 65.56 113 THR A CA 1
ATOM 768 C C . THR A 1 113 ? -17.845 12.343 5.499 1.00 65.56 113 THR A C 1
ATOM 770 O O . THR A 1 113 ? -18.611 11.400 5.274 1.00 65.56 113 THR A O 1
ATOM 773 N N . LEU A 1 114 ? -18.197 13.615 5.343 1.00 63.31 114 LEU A N 1
ATOM 774 C CA . LEU A 1 114 ? -19.456 14.046 4.754 1.00 63.31 114 LEU A CA 1
ATOM 775 C C . LEU A 1 114 ? -19.347 13.944 3.234 1.00 63.31 114 LEU A C 1
ATOM 777 O O . LEU A 1 114 ? -18.385 14.444 2.652 1.00 63.31 114 LEU A O 1
ATOM 781 N N . GLY A 1 115 ? -20.326 13.328 2.579 1.00 56.84 115 GLY A N 1
ATOM 782 C CA . GLY A 1 115 ? -20.405 13.402 1.122 1.00 56.84 115 GLY A CA 1
ATOM 783 C C . GLY A 1 115 ? -21.328 14.517 0.670 1.00 56.84 115 GLY A C 1
ATOM 784 O O . GLY A 1 115 ? -22.323 14.849 1.314 1.00 56.84 115 GLY A O 1
ATOM 785 N N . VAL A 1 116 ? -20.977 15.104 -0.467 1.00 58.06 116 VAL A N 1
ATOM 786 C CA . VAL A 1 116 ? -21.740 16.185 -1.080 1.00 58.06 116 VAL A CA 1
ATOM 787 C C . VAL A 1 116 ? -22.831 15.569 -1.954 1.00 58.06 116 VAL A C 1
ATOM 789 O O . VAL A 1 116 ? -22.561 15.118 -3.063 1.00 58.06 116 VAL A O 1
ATOM 792 N N . THR A 1 117 ? -24.076 15.579 -1.480 1.00 50.47 117 THR A N 1
ATOM 793 C CA . THR A 1 117 ? -25.238 15.436 -2.368 1.00 50.47 117 THR A CA 1
ATOM 794 C C . THR A 1 117 ? -25.640 16.839 -2.812 1.00 50.47 117 THR A C 1
ATOM 796 O O . THR A 1 117 ? -26.085 17.641 -1.996 1.00 50.47 117 THR A O 1
ATOM 799 N N . LEU A 1 118 ? -25.460 17.176 -4.092 1.00 55.31 118 LEU A N 1
ATOM 800 C CA . LEU A 1 118 ? -25.849 18.482 -4.639 1.00 55.31 118 LEU A CA 1
ATOM 801 C C . LEU A 1 118 ? -27.375 18.553 -4.820 1.00 55.31 118 LEU A C 1
ATOM 803 O O . LEU A 1 118 ? -27.889 18.461 -5.930 1.00 55.31 118 LEU A O 1
ATOM 807 N N . ALA A 1 119 ? -28.107 18.728 -3.724 1.00 51.97 119 ALA A N 1
ATOM 808 C CA . ALA A 1 119 ? -29.491 19.186 -3.740 1.00 51.97 119 ALA A CA 1
ATOM 809 C C . ALA A 1 119 ? -29.606 20.389 -2.797 1.00 51.97 119 ALA A C 1
ATOM 811 O O . ALA A 1 119 ? -29.404 20.266 -1.591 1.00 51.97 119 ALA A O 1
ATOM 812 N N . ALA A 1 120 ? -29.877 21.568 -3.363 1.00 61.72 120 ALA A N 1
ATOM 813 C CA . ALA A 1 120 ? -30.138 22.807 -2.623 1.00 61.72 120 ALA A CA 1
ATOM 814 C C . ALA A 1 120 ? -29.112 23.137 -1.507 1.00 61.72 120 ALA A C 1
ATOM 816 O O . ALA A 1 120 ? -29.490 23.430 -0.373 1.00 61.72 120 ALA A O 1
ATOM 817 N N . ASN A 1 121 ? -27.811 23.095 -1.823 1.00 58.31 121 ASN A N 1
ATOM 818 C CA . ASN A 1 121 ? -26.708 23.517 -0.939 1.00 58.31 121 ASN A CA 1
ATOM 819 C C . ASN A 1 121 ? -26.643 22.821 0.438 1.00 58.31 121 ASN A C 1
ATOM 821 O O . ASN A 1 121 ? -26.031 23.349 1.365 1.00 58.31 121 ASN A O 1
ATOM 825 N N . SER A 1 122 ? -27.249 21.642 0.581 1.00 57.72 122 SER A N 1
ATOM 826 C CA . SER A 1 122 ? -27.277 20.901 1.844 1.00 57.72 122 SER A CA 1
ATOM 827 C C . SER A 1 122 ? -26.344 19.692 1.779 1.00 57.72 122 SER A C 1
ATOM 829 O O . SER A 1 122 ? -26.565 18.771 0.997 1.00 57.72 122 SER A O 1
ATOM 831 N N . VAL A 1 123 ? -25.293 19.680 2.604 1.00 55.53 123 VAL A N 1
ATOM 832 C CA . VAL A 1 123 ? -24.410 18.513 2.763 1.00 55.53 123 VAL A CA 1
ATOM 833 C C . VAL A 1 123 ? -25.100 17.516 3.695 1.00 55.53 123 VAL A C 1
ATOM 835 O O . VAL A 1 123 ? -25.209 17.763 4.894 1.00 55.53 123 VAL A O 1
ATOM 838 N N . ALA A 1 124 ? -25.583 16.399 3.150 1.00 57.66 124 ALA A N 1
ATOM 839 C CA . ALA A 1 124 ? -26.210 15.330 3.922 1.00 57.66 124 ALA A CA 1
ATOM 840 C C . ALA A 1 124 ? -25.669 13.958 3.494 1.00 57.66 124 ALA A C 1
ATOM 842 O O . ALA A 1 124 ? -25.700 13.609 2.312 1.00 57.66 124 ALA A O 1
ATOM 843 N N . GLY A 1 125 ? -25.205 13.183 4.479 1.00 62.22 125 GLY A N 1
ATOM 844 C CA . GLY A 1 125 ? -24.726 11.807 4.319 1.00 62.22 125 GLY A CA 1
ATOM 845 C C . GLY A 1 125 ? -23.285 11.611 4.792 1.00 62.22 125 GLY A C 1
ATOM 846 O O . GLY A 1 125 ? -22.428 12.465 4.570 1.00 62.22 125 GLY A O 1
ATOM 847 N N . THR A 1 126 ? -23.020 10.480 5.445 1.00 67.88 126 THR A N 1
ATOM 848 C CA . THR A 1 126 ? -21.676 10.041 5.841 1.00 67.88 126 THR A CA 1
ATOM 849 C C . THR A 1 126 ? -21.246 8.873 4.961 1.00 67.88 126 THR A C 1
ATOM 851 O O . THR A 1 126 ? -22.051 7.991 4.665 1.00 67.88 126 THR A O 1
ATOM 854 N N . TYR A 1 127 ? -19.986 8.869 4.530 1.00 74.00 127 TYR A N 1
ATOM 855 C CA . TYR A 1 127 ? -19.450 7.822 3.660 1.00 74.00 127 TYR A CA 1
ATOM 856 C C . TYR A 1 127 ? -18.371 7.040 4.409 1.00 74.00 127 TYR A C 1
ATOM 858 O O . TYR A 1 127 ? -17.310 7.598 4.696 1.00 74.00 127 TYR A O 1
ATOM 866 N N . PRO A 1 128 ? -18.629 5.772 4.777 1.00 81.88 128 PRO A N 1
ATOM 867 C CA . PRO A 1 128 ? -17.601 4.929 5.358 1.00 81.88 128 PRO A CA 1
ATOM 868 C C . PRO A 1 128 ? -16.602 4.534 4.267 1.00 81.88 128 PRO A C 1
ATOM 870 O O . PRO A 1 128 ? -16.994 4.013 3.223 1.00 81.88 128 PRO A O 1
ATOM 873 N N . LEU A 1 129 ? -15.315 4.785 4.505 1.00 85.38 129 LEU A N 1
ATOM 874 C CA . LEU A 1 129 ? -14.251 4.437 3.563 1.00 85.38 129 LEU A CA 1
ATOM 875 C C . LEU A 1 129 ? -13.712 3.041 3.910 1.00 85.38 129 LEU A C 1
ATOM 877 O O . LEU A 1 129 ? -13.181 2.849 4.998 1.00 85.38 129 LEU A O 1
ATOM 881 N N . PRO A 1 130 ? -13.896 2.021 3.061 1.00 90.56 130 PRO A N 1
ATOM 882 C CA . PRO A 1 130 ? -13.356 0.689 3.324 1.00 90.56 130 PRO A CA 1
ATOM 883 C C . PRO A 1 130 ? -11.856 0.603 2.998 1.00 90.56 130 PRO A C 1
ATOM 885 O O . PRO A 1 130 ? -11.312 1.469 2.320 1.00 90.56 130 PRO A O 1
ATOM 888 N N . LEU A 1 131 ? -11.199 -0.484 3.430 1.00 94.56 131 LEU A N 1
ATOM 889 C CA . LEU A 1 131 ? -9.813 -0.773 3.044 1.00 94.56 131 LEU A CA 1
ATOM 890 C C . LEU A 1 131 ? -9.705 -0.974 1.525 1.00 94.56 131 LEU A C 1
ATOM 892 O O . LEU A 1 131 ? -10.402 -1.828 0.965 1.00 94.56 131 LEU A O 1
ATOM 896 N N . LEU A 1 132 ? -8.798 -0.243 0.882 1.00 95.38 132 LEU A N 1
ATOM 897 C CA . LEU A 1 132 ? -8.447 -0.423 -0.526 1.00 95.38 132 LEU A CA 1
ATOM 898 C C . LEU A 1 132 ? -7.071 -1.068 -0.659 1.00 95.38 132 LEU A C 1
ATOM 900 O O . LEU A 1 132 ? -6.103 -0.643 -0.030 1.00 95.38 132 LEU A O 1
ATOM 904 N N . LEU A 1 133 ? -6.984 -2.091 -1.504 1.00 96.94 133 LEU A N 1
ATOM 905 C CA . LEU A 1 133 ? -5.730 -2.761 -1.819 1.00 96.94 133 LEU A CA 1
ATOM 906 C C . LEU A 1 133 ? -5.444 -2.608 -3.308 1.00 96.94 133 LEU A C 1
ATOM 908 O O . LEU A 1 133 ? -6.230 -3.030 -4.153 1.00 96.94 133 LEU A O 1
ATOM 912 N N . ALA A 1 134 ? -4.304 -2.020 -3.624 1.00 95.94 134 ALA A N 1
ATOM 913 C CA . ALA A 1 134 ? -3.810 -1.904 -4.979 1.00 95.94 134 ALA A CA 1
ATOM 914 C C . ALA A 1 134 ? -2.604 -2.843 -5.146 1.00 95.94 134 ALA A C 1
ATOM 916 O O . ALA A 1 134 ? -1.665 -2.816 -4.347 1.00 95.94 134 ALA A O 1
ATOM 917 N N . VAL A 1 135 ? -2.648 -3.720 -6.147 1.00 95.56 135 VAL A N 1
ATOM 918 C CA . VAL A 1 135 ? -1.639 -4.767 -6.363 1.00 95.56 135 VAL A CA 1
ATOM 919 C C . VAL A 1 135 ? -1.331 -4.873 -7.850 1.00 95.56 135 VAL A C 1
ATOM 921 O O . VAL A 1 135 ? -2.253 -5.012 -8.646 1.00 95.56 135 VAL A O 1
ATOM 924 N N . GLN A 1 136 ? -0.047 -4.807 -8.207 1.00 93.06 136 GLN A N 1
ATOM 925 C CA . GLN A 1 136 ? 0.431 -5.041 -9.578 1.00 93.06 136 GLN A CA 1
ATOM 926 C C . GLN A 1 136 ? 1.081 -6.439 -9.648 1.00 93.06 136 GLN A C 1
ATOM 928 O O . GLN A 1 136 ? 0.421 -7.435 -9.362 1.00 93.06 136 GLN A O 1
ATOM 933 N N . ASP A 1 137 ? 2.387 -6.525 -9.915 1.00 92.69 137 ASP A N 1
ATOM 934 C CA . ASP A 1 137 ? 3.186 -7.762 -9.898 1.00 92.69 137 ASP A CA 1
ATOM 935 C C . ASP A 1 137 ? 3.505 -8.297 -8.479 1.00 92.69 137 ASP A C 1
ATOM 937 O O . ASP A 1 137 ? 4.247 -9.272 -8.310 1.00 92.69 137 ASP A O 1
ATOM 941 N N . GLY A 1 138 ? 3.016 -7.628 -7.436 1.00 94.25 138 GLY A N 1
ATOM 942 C CA . GLY A 1 138 ? 3.215 -7.980 -6.035 1.00 94.25 138 GLY A CA 1
ATOM 943 C C . GLY A 1 138 ? 2.156 -8.926 -5.472 1.00 94.25 138 GLY A C 1
ATOM 944 O O . GLY A 1 138 ? 1.254 -9.403 -6.154 1.00 94.25 138 GLY A O 1
ATOM 945 N N . PHE A 1 139 ? 2.255 -9.178 -4.169 1.00 96.88 139 PHE A N 1
ATOM 946 C CA . PHE A 1 139 ? 1.280 -9.979 -3.428 1.00 96.88 139 PHE A CA 1
ATOM 947 C C . PHE A 1 139 ? 0.924 -9.294 -2.119 1.00 96.88 139 PHE A C 1
ATOM 949 O O . PHE A 1 139 ? 1.799 -8.725 -1.475 1.00 96.88 139 PHE A O 1
ATOM 956 N N . ILE A 1 140 ? -0.330 -9.402 -1.679 1.00 98.19 140 ILE A N 1
ATOM 957 C CA . ILE A 1 140 ? -0.745 -8.968 -0.341 1.00 98.19 140 ILE A CA 1
ATOM 958 C C . ILE A 1 140 ? -1.376 -10.145 0.400 1.00 98.19 140 ILE A C 1
ATOM 960 O O . ILE A 1 140 ? -2.325 -10.763 -0.074 1.00 98.19 140 ILE A O 1
ATOM 964 N N . SER A 1 141 ? -0.861 -10.423 1.595 1.00 98.12 141 SER A N 1
ATOM 965 C CA . SER A 1 141 ? -1.473 -11.307 2.580 1.00 98.12 141 SER A CA 1
ATOM 966 C C . SER A 1 141 ? -2.058 -10.465 3.706 1.00 98.12 141 SER A C 1
ATOM 968 O O . SER A 1 141 ? -1.327 -9.770 4.413 1.00 98.12 141 SER A O 1
ATOM 970 N N . LEU A 1 142 ? -3.366 -10.578 3.910 1.00 97.75 142 LEU A N 1
ATOM 971 C CA . LEU A 1 142 ? -4.096 -9.906 4.979 1.00 97.75 142 LEU A CA 1
ATOM 972 C C . LEU A 1 142 ? -4.707 -10.941 5.922 1.00 97.75 142 LEU A C 1
ATOM 974 O O . LEU A 1 142 ? -5.425 -11.837 5.487 1.00 97.75 142 LEU A O 1
ATOM 978 N N . ALA A 1 143 ? -4.456 -10.779 7.217 1.00 98.31 143 ALA A N 1
ATOM 979 C CA . ALA A 1 143 ? -5.112 -11.544 8.264 1.00 98.31 143 ALA A CA 1
ATOM 980 C C . ALA A 1 143 ? -5.598 -10.615 9.380 1.00 98.31 143 ALA A C 1
ATOM 982 O O . ALA A 1 143 ? -4.850 -9.768 9.873 1.00 98.31 143 ALA A O 1
ATOM 983 N N . ALA A 1 144 ? -6.840 -10.826 9.807 1.00 98.31 144 ALA A N 1
ATOM 984 C CA . ALA A 1 144 ? -7.430 -10.193 10.976 1.00 98.31 144 ALA A CA 1
ATOM 985 C C . ALA A 1 144 ? -7.942 -11.271 11.934 1.00 98.31 144 ALA A C 1
ATOM 987 O O . ALA A 1 144 ? -8.360 -12.342 11.491 1.00 98.31 144 ALA A O 1
ATOM 988 N N . ARG A 1 145 ? -7.910 -11.009 13.244 1.00 98.38 145 ARG A N 1
ATOM 989 C CA . ARG A 1 145 ? -8.532 -11.921 14.224 1.00 98.38 145 ARG A CA 1
ATOM 990 C C . ARG A 1 145 ? -10.055 -11.799 14.231 1.00 98.38 145 ARG A C 1
ATOM 992 O O . ARG A 1 145 ? -10.731 -12.745 14.619 1.00 98.38 145 ARG A O 1
ATOM 999 N N . GLY A 1 146 ? -10.570 -10.631 13.856 1.00 97.75 146 GLY A N 1
ATOM 1000 C CA . GLY A 1 146 ? -11.986 -10.361 13.660 1.00 97.75 146 GLY A CA 1
ATOM 1001 C C . GLY A 1 146 ? -12.405 -10.459 12.193 1.00 97.75 146 GLY A C 1
ATOM 1002 O O . GLY A 1 146 ? -11.833 -11.203 11.400 1.00 97.75 146 GLY A O 1
ATOM 1003 N N . SER A 1 147 ? -13.429 -9.688 11.832 1.00 97.19 147 SER A N 1
ATOM 1004 C CA . SER A 1 147 ? -13.942 -9.624 10.459 1.00 97.19 147 SER A CA 1
ATOM 1005 C C . SER A 1 147 ? -13.021 -8.827 9.531 1.00 97.19 147 SER A C 1
ATOM 1007 O O . SER A 1 147 ? -12.301 -7.933 9.981 1.00 97.19 147 SER A O 1
ATOM 1009 N N . VAL A 1 148 ? -13.076 -9.119 8.230 1.00 96.44 148 VAL A N 1
ATOM 1010 C CA . VAL A 1 148 ? -12.385 -8.342 7.196 1.00 96.44 148 VAL A CA 1
ATOM 1011 C C . VAL A 1 148 ? -13.407 -7.746 6.236 1.00 96.44 148 VAL A C 1
ATOM 1013 O O . VAL A 1 148 ? -14.112 -8.482 5.551 1.00 96.44 148 VAL A O 1
ATOM 1016 N N . THR A 1 149 ? -13.459 -6.415 6.170 1.00 93.81 149 THR A N 1
ATOM 1017 C CA . THR A 1 149 ? -14.235 -5.670 5.171 1.00 93.81 149 THR A CA 1
ATOM 1018 C C . THR A 1 149 ? -13.284 -5.020 4.173 1.00 93.81 149 THR A C 1
ATOM 1020 O O . THR A 1 149 ? -12.503 -4.142 4.541 1.00 93.81 149 THR A O 1
ATOM 1023 N N . LEU A 1 150 ? -13.357 -5.445 2.911 1.00 92.44 150 LEU A N 1
ATOM 1024 C CA . LEU A 1 150 ? -12.600 -4.862 1.804 1.00 92.44 150 LEU A CA 1
ATOM 1025 C C . LEU A 1 150 ? -13.514 -3.999 0.945 1.00 92.44 150 LEU A C 1
ATOM 1027 O O . LEU A 1 150 ? -14.663 -4.359 0.697 1.00 92.44 150 LEU A O 1
ATOM 1031 N N . GLY A 1 151 ? -12.983 -2.875 0.481 1.00 91.56 151 GLY A N 1
ATOM 1032 C CA . GLY A 1 151 ? -13.639 -2.046 -0.519 1.00 91.56 151 GLY A CA 1
ATOM 1033 C C . GLY A 1 151 ? -13.382 -2.589 -1.906 1.00 91.56 151 GLY A C 1
ATOM 1034 O O . GLY A 1 151 ? -14.311 -2.935 -2.628 1.00 91.56 151 GLY A O 1
ATOM 1035 N N . ASN A 1 152 ? -12.103 -2.672 -2.267 1.00 91.25 152 ASN A N 1
ATOM 1036 C CA . ASN A 1 152 ? -11.687 -3.195 -3.556 1.00 91.25 152 ASN A CA 1
ATOM 1037 C C . ASN A 1 152 ? -10.261 -3.753 -3.506 1.00 91.25 152 ASN A C 1
ATOM 1039 O O . ASN A 1 152 ? -9.447 -3.338 -2.676 1.00 91.25 152 ASN A O 1
ATOM 1043 N N . VAL A 1 153 ? -9.976 -4.657 -4.441 1.00 94.44 153 VAL A N 1
ATOM 1044 C CA . VAL A 1 153 ? -8.631 -5.104 -4.798 1.00 94.44 153 VAL A CA 1
ATOM 1045 C C . VAL A 1 153 ? -8.458 -4.857 -6.291 1.00 94.44 153 VAL A C 1
ATOM 1047 O O . VAL A 1 153 ? -9.231 -5.390 -7.085 1.00 94.44 153 VAL A O 1
ATOM 1050 N N . TYR A 1 154 ? -7.491 -4.034 -6.684 1.00 93.31 154 TYR A N 1
ATOM 1051 C CA . TYR A 1 154 ? -7.343 -3.636 -8.085 1.00 93.31 154 TYR A CA 1
ATOM 1052 C C . TYR A 1 154 ? -5.887 -3.444 -8.502 1.00 93.31 154 TYR A C 1
ATOM 1054 O O . TYR A 1 154 ? -5.018 -3.196 -7.673 1.00 93.31 154 TYR A O 1
ATOM 1062 N N . ASP A 1 155 ? -5.637 -3.528 -9.806 1.00 91.56 155 ASP A N 1
ATOM 1063 C CA . ASP A 1 155 ? -4.359 -3.150 -10.401 1.00 91.56 155 ASP A CA 1
ATOM 1064 C C . ASP A 1 155 ? -4.446 -1.692 -10.888 1.00 91.56 155 ASP A C 1
ATOM 1066 O O . ASP A 1 155 ? -5.232 -1.399 -11.796 1.00 91.56 155 ASP A O 1
ATOM 1070 N N . PRO A 1 156 ? -3.684 -0.752 -10.294 1.00 87.69 156 PRO A N 1
ATOM 1071 C CA . PRO A 1 156 ? -3.713 0.653 -10.694 1.00 87.69 156 PRO A CA 1
ATOM 1072 C C . PRO A 1 156 ? -3.068 0.913 -12.062 1.00 87.69 156 PRO A C 1
ATOM 1074 O O . PRO A 1 156 ? -3.255 1.995 -12.614 1.00 87.69 156 PRO A O 1
ATOM 1077 N N . ALA A 1 157 ? -2.301 -0.037 -12.602 1.00 85.19 157 ALA A N 1
ATOM 1078 C CA . ALA A 1 157 ? -1.675 0.053 -13.917 1.00 85.19 157 ALA A CA 1
ATOM 1079 C C . ALA A 1 157 ? -2.444 -0.711 -15.004 1.00 85.19 157 ALA A C 1
ATOM 1081 O O . ALA A 1 157 ? -2.035 -0.688 -16.169 1.00 85.19 157 ALA A O 1
ATOM 1082 N N . ALA A 1 158 ? -3.568 -1.351 -14.664 1.00 83.31 158 ALA A N 1
ATOM 1083 C CA . ALA A 1 158 ? -4.400 -2.021 -15.648 1.00 83.31 158 ALA A CA 1
ATOM 1084 C C . ALA A 1 158 ? -4.958 -1.011 -16.660 1.00 83.31 158 ALA A C 1
ATOM 1086 O O . ALA A 1 158 ? -5.649 -0.049 -16.317 1.00 83.31 158 ALA A O 1
ATOM 1087 N N . LEU A 1 159 ? -4.679 -1.255 -17.940 1.00 73.44 159 LEU A N 1
ATOM 1088 C CA . LEU A 1 159 ? -5.238 -0.456 -19.022 1.00 73.44 159 LEU A CA 1
ATOM 1089 C C . LEU A 1 159 ? -6.685 -0.885 -19.307 1.00 73.44 159 LEU A C 1
ATOM 1091 O O . LEU A 1 159 ? -6.988 -2.083 -19.292 1.00 73.44 159 LEU A O 1
ATOM 1095 N N . PRO A 1 160 ? -7.581 0.058 -19.647 1.00 66.56 160 PRO A N 1
ATOM 1096 C CA . PRO A 1 160 ? -8.906 -0.286 -20.139 1.00 66.56 160 PRO A CA 1
ATOM 1097 C C . PRO A 1 160 ? -8.794 -1.186 -21.377 1.00 66.56 160 PRO A C 1
ATOM 1099 O O . PRO A 1 160 ? -8.122 -0.835 -22.345 1.00 66.56 160 PRO A O 1
ATOM 1102 N N . VAL A 1 161 ? -9.512 -2.311 -21.395 1.00 61.75 161 VAL A N 1
ATOM 1103 C CA . VAL A 1 161 ? -9.552 -3.263 -22.529 1.00 61.75 161 VAL A CA 1
ATOM 1104 C C . VAL A 1 161 ? -10.302 -2.733 -23.765 1.00 61.75 161 VAL A C 1
ATOM 1106 O O . VAL A 1 161 ? -10.677 -3.491 -24.657 1.00 61.75 161 VAL A O 1
ATOM 1109 N N . ASN A 1 162 ? -10.563 -1.426 -23.832 1.00 63.44 162 ASN A N 1
ATOM 1110 C CA . ASN A 1 162 ? -11.204 -0.816 -24.986 1.00 63.44 162 ASN A CA 1
ATOM 1111 C C . ASN A 1 162 ? -10.183 -0.691 -26.125 1.00 63.44 162 ASN A C 1
ATOM 1113 O O . ASN A 1 162 ? -9.253 0.115 -26.052 1.00 63.44 162 ASN A O 1
ATOM 1117 N N . LEU A 1 163 ? -10.408 -1.451 -27.199 1.00 55.47 163 LEU A N 1
ATOM 1118 C CA . LEU A 1 163 ? -9.577 -1.457 -28.406 1.00 55.47 163 LEU A CA 1
ATOM 1119 C C . LEU A 1 163 ? -9.377 -0.053 -29.011 1.00 55.47 163 LEU A C 1
ATOM 1121 O O . LEU A 1 163 ? -8.340 0.205 -29.613 1.00 55.47 163 LEU A O 1
ATOM 1125 N N . GLY A 1 164 ? -10.325 0.872 -28.821 1.00 60.09 164 GLY A N 1
ATOM 1126 C CA . GLY A 1 164 ? -10.210 2.258 -29.280 1.00 60.09 164 GLY A CA 1
ATOM 1127 C C . GLY A 1 164 ? -9.247 3.124 -28.458 1.00 60.09 164 GLY A C 1
ATOM 1128 O O . GLY A 1 164 ? -8.687 4.068 -29.000 1.00 60.09 164 GLY A O 1
ATOM 1129 N N . ILE A 1 165 ? -9.018 2.801 -27.179 1.00 54.66 165 ILE A N 1
ATOM 1130 C CA . ILE A 1 165 ? -8.042 3.495 -26.313 1.00 54.66 165 ILE A CA 1
ATOM 1131 C C . ILE A 1 165 ? -6.640 2.895 -26.492 1.00 54.66 165 ILE A C 1
ATOM 1133 O O . ILE A 1 165 ? -5.649 3.615 -26.450 1.00 54.66 165 ILE A O 1
ATOM 1137 N N . GLN A 1 166 ? -6.547 1.588 -26.751 1.00 52.78 166 GLN A N 1
ATOM 1138 C CA . GLN A 1 166 ? -5.271 0.920 -27.035 1.00 52.78 166 GLN A CA 1
ATOM 1139 C C . GLN A 1 166 ? -4.680 1.298 -28.403 1.00 52.78 166 GLN A C 1
ATOM 1141 O O . GLN A 1 166 ? -3.462 1.275 -28.560 1.00 52.78 166 GLN A O 1
ATOM 1146 N N . ALA A 1 167 ? -5.524 1.641 -29.384 1.00 54.69 167 ALA A N 1
ATOM 1147 C CA . ALA A 1 167 ? -5.090 2.003 -30.735 1.00 54.69 167 ALA A CA 1
ATOM 1148 C C . ALA A 1 167 ? -4.521 3.429 -30.846 1.00 54.69 167 ALA A C 1
ATOM 1150 O O . ALA A 1 167 ? -3.723 3.687 -31.744 1.00 54.69 167 ALA A O 1
ATOM 1151 N N . ASP A 1 168 ? -4.910 4.334 -29.944 1.00 57.41 168 ASP A N 1
ATOM 1152 C CA . ASP A 1 168 ? -4.432 5.718 -29.926 1.00 57.41 168 ASP A CA 1
ATOM 1153 C C . ASP A 1 168 ? -4.093 6.173 -28.492 1.00 57.41 168 ASP A C 1
ATOM 1155 O O . ASP A 1 168 ? -4.857 6.900 -27.847 1.00 57.41 168 ASP A O 1
ATOM 1159 N N . PRO A 1 169 ? -2.949 5.718 -27.949 1.00 52.72 169 PRO A N 1
ATOM 1160 C CA . PRO A 1 169 ? -2.529 6.074 -26.600 1.00 52.72 169 PRO A CA 1
ATOM 1161 C C . PRO A 1 169 ? -2.099 7.543 -26.485 1.00 52.72 169 PRO A C 1
ATOM 1163 O O . PRO A 1 169 ? -2.021 8.058 -25.370 1.00 52.72 169 PRO A O 1
ATOM 1166 N N . THR A 1 170 ? -1.810 8.232 -27.598 1.00 58.72 170 THR A N 1
ATOM 1167 C CA . THR A 1 170 ? -1.308 9.613 -27.570 1.00 58.72 170 THR A CA 1
ATOM 1168 C C . THR A 1 170 ? -2.413 10.618 -27.283 1.00 58.72 170 THR A C 1
ATOM 1170 O O . THR A 1 170 ? -2.140 11.616 -26.624 1.00 58.72 170 THR A O 1
ATOM 1173 N N . ARG A 1 171 ? -3.665 10.322 -27.653 1.00 55.72 171 ARG A N 1
ATOM 1174 C CA . ARG A 1 171 ? -4.852 11.141 -27.350 1.00 55.72 171 ARG A CA 1
ATOM 1175 C C . ARG A 1 171 ? -5.085 11.392 -25.855 1.00 55.72 171 ARG A C 1
ATOM 1177 O O . ARG A 1 171 ? -5.733 12.368 -25.490 1.00 55.72 171 ARG A O 1
ATOM 1184 N N . PHE A 1 172 ? -4.574 10.520 -24.989 1.00 53.03 172 PHE A N 1
ATOM 1185 C CA . PHE A 1 172 ? -4.773 10.598 -23.537 1.00 53.03 172 PHE A CA 1
ATOM 1186 C C . PHE A 1 172 ? -3.509 11.004 -22.772 1.00 53.03 172 PHE A C 1
ATOM 1188 O O . PHE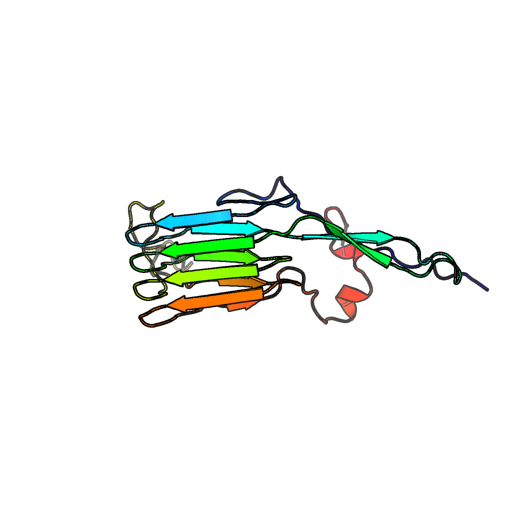 A 1 172 ? -3.513 11.022 -21.540 1.00 53.03 172 PHE A O 1
ATOM 1195 N N . LEU A 1 173 ? -2.427 11.342 -23.479 1.00 49.44 173 LEU A N 1
ATOM 1196 C CA . LEU A 1 173 ? -1.233 11.882 -22.844 1.00 49.44 173 LEU A CA 1
ATOM 1197 C C . LEU A 1 173 ? -1.486 13.326 -22.381 1.00 49.44 173 LEU A C 1
ATOM 1199 O O . LEU A 1 173 ? -2.184 14.086 -23.060 1.00 49.44 173 LEU A O 1
ATOM 1203 N N . PRO A 1 174 ? -0.892 13.750 -21.252 1.00 37.50 174 PRO A N 1
ATOM 1204 C CA . PRO A 1 174 ? -0.934 15.145 -20.833 1.00 37.50 174 PRO A CA 1
ATOM 1205 C C . PRO A 1 174 ? -0.420 16.067 -21.952 1.00 37.50 174 PRO A C 1
ATOM 1207 O O . PRO A 1 174 ? 0.724 15.938 -22.383 1.00 37.50 174 PRO A O 1
ATOM 1210 N N . GLY A 1 175 ? -1.264 16.993 -22.420 1.00 48.34 175 GLY A N 1
ATOM 1211 C CA . GLY A 1 175 ? -0.928 17.947 -23.488 1.00 48.34 175 GLY A CA 1
ATOM 1212 C C . GLY A 1 175 ? -1.356 17.544 -24.905 1.00 48.34 175 GLY A C 1
ATOM 1213 O O . GLY A 1 175 ? -1.099 18.300 -25.839 1.00 48.34 175 GLY A O 1
ATOM 1214 N N . ALA A 1 176 ? -2.029 16.406 -25.085 1.00 46.91 176 ALA A N 1
ATOM 1215 C CA . ALA A 1 176 ? -2.656 16.069 -26.359 1.00 46.91 176 ALA A CA 1
ATOM 1216 C C . ALA A 1 176 ? -3.895 16.950 -26.611 1.00 46.91 176 ALA A C 1
ATOM 1218 O O . ALA A 1 176 ? -4.756 17.080 -25.737 1.00 46.91 176 ALA A O 1
ATOM 1219 N N . SER A 1 177 ? -3.986 17.577 -27.790 1.00 55.34 177 SER A N 1
ATOM 1220 C CA . SER A 1 177 ? -5.238 18.209 -28.226 1.00 55.34 177 SER A CA 1
ATOM 1221 C C . SER A 1 177 ? -6.218 17.130 -28.706 1.00 55.34 177 SER A C 1
ATOM 1223 O O . SER A 1 177 ? -5.756 16.114 -29.229 1.00 55.34 177 SER A O 1
ATOM 1225 N N . PRO A 1 178 ? -7.538 17.334 -28.539 1.00 54.66 178 PRO A N 1
ATOM 1226 C CA . PRO A 1 178 ? -8.549 16.370 -28.971 1.00 54.66 178 PRO A CA 1
ATOM 1227 C C . PRO A 1 178 ? -8.523 16.078 -30.473 1.00 54.66 178 PRO A C 1
ATOM 1229 O O . PRO A 1 178 ? -8.059 16.950 -31.246 1.00 54.66 178 PRO A O 1
#

Organism: Chiloscyllium punctatum (NCBI:txid137246)

pLDDT: mean 82.69, std 16.91, range [37.5, 98.75]

Radius of gyration: 20.37 Å; chains: 1; bounding box: 49×35×65 Å

Foldseek 3Di:
DPQDPPDKDKFADPPVPDDDAAEQRFADEAEAEDLAEAEAHEYAFAKIWIWDFCRDPVTRIDIDITTFYEYHAEHNAEYEQYEYEGHAEEYEHEHAYEFFFDLQDVVVVGDGDFDDDPDPPDTDDGDGHGYHYEYHNYYYDYDYPYYYDHDDYYHPPDDPPPPVCVVCVPCPDPPHDD

Seco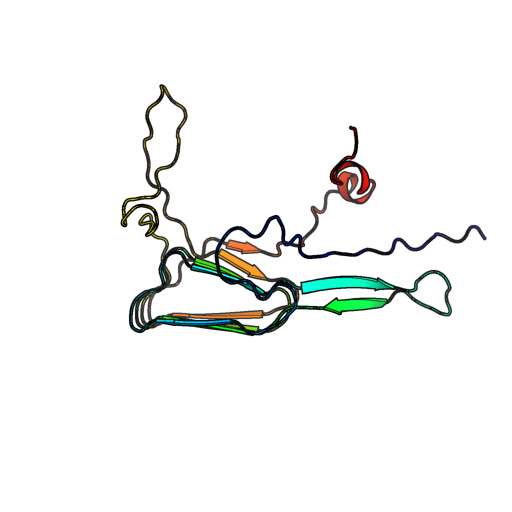ndary structure (DSSP, 8-state):
---PPPP--EE---GGG--SSEE-TTS--EEEEESS-EES-EEEE-EEEEEE--SBTTB--EEEEEE---EEEEESS-EES-EEEESSSEEEEEESS-EE-BSB-GGGTT-B-B----STT----B--B-EEEEESSSEEEEEESS-B-EEEEE-TTPPP--HHHHS-GGGGSTT---

Sequence (178 aa):
ASGSVACQTAAWVNYATFFQGFGALGGGNIALSAGADIIDVGASLPETLVVGGGFTSANPPKITYFGGGNLSVTAGGNLLSSDFLVGRGAGLIRVGGSVQATSSNPLNQGLPTLGVTLAANSVAGTYPLPLLLAVQDGFISLAARGSVTLGNVYDPAALPVNLGIQADPTRFLPGASP